Protein AF-A0A368W2M8-F1 (afdb_monomer)

Sequence (165 aa):
MGLTGQAFRLTVDTEQVNRSGPFMYFWEPVFREGLANIGLSCKMSGDGGITPSPFMLRGSIEHIQDIIGEGKPVIAWDLFTSEFGVVYGYDEKEQLLLVEDSRKKQAIPYERLGSGASQGLFVLSLSSAGDQPDYRMAVKKALQMAVRHAFRERTFVGYTCGIAA

Secondary structure (DSSP, 8-state):
--TTSGGG--EEESS---SSGGG-S-HHHHHHHHHHTTTEEEEEE--SSSPPPHHHHHHHHHHHHHHHHTT--EEEE-SSSSSEEEEEEEETTTTEEEEE-SS-EEEEEGGGTT-STT----EEEEEE-SSPPPHHHHHHHHHHHHHHHHHT----TTEEEGGG-

Structure (mmCIF, N/CA/C/O backbone):
data_AF-A0A368W2M8-F1
#
_entry.id   AF-A0A368W2M8-F1
#
loop_
_atom_site.group_PDB
_atom_site.id
_atom_site.type_symbol
_atom_site.label_atom_id
_atom_site.label_alt_id
_atom_site.label_comp_id
_atom_site.label_asym_id
_atom_site.label_entity_id
_atom_site.label_seq_id
_atom_site.pdbx_PDB_ins_code
_atom_site.Cartn_x
_atom_site.Cartn_y
_atom_site.Cartn_z
_atom_site.occupancy
_atom_site.B_iso_or_equiv
_atom_site.auth_seq_id
_atom_site.auth_comp_id
_atom_site.auth_asym_id
_atom_site.auth_atom_id
_atom_site.pdbx_PDB_model_num
ATOM 1 N N . MET A 1 1 ? 6.439 -11.029 -5.392 1.00 71.19 1 MET A N 1
ATOM 2 C CA . MET A 1 1 ? 7.242 -9.864 -5.832 1.00 71.19 1 MET A CA 1
ATOM 3 C C . MET A 1 1 ? 7.596 -9.871 -7.320 1.00 71.19 1 MET A C 1
ATOM 5 O O . MET A 1 1 ? 7.511 -8.815 -7.927 1.00 71.19 1 MET A O 1
ATOM 9 N N . GLY A 1 2 ? 7.986 -11.004 -7.928 1.00 89.88 2 GLY A N 1
ATOM 10 C CA . GLY A 1 2 ? 8.380 -11.029 -9.350 1.00 89.88 2 GLY A CA 1
ATOM 11 C C . GLY A 1 2 ? 7.268 -10.592 -10.315 1.00 89.88 2 GLY A C 1
ATOM 12 O O . GLY A 1 2 ? 7.433 -9.619 -11.041 1.00 89.88 2 GLY A O 1
ATOM 13 N N . LEU A 1 3 ? 6.103 -11.252 -10.270 1.00 94.25 3 LEU A N 1
ATOM 14 C CA . LEU A 1 3 ? 4.975 -10.935 -11.164 1.00 94.25 3 LEU A CA 1
ATOM 15 C C . LEU A 1 3 ? 4.336 -9.566 -10.902 1.00 94.25 3 LEU A C 1
ATOM 17 O O . LEU A 1 3 ? 3.747 -8.981 -11.803 1.00 94.25 3 LEU A O 1
ATOM 21 N N . THR A 1 4 ? 4.482 -9.019 -9.695 1.00 94.25 4 THR A N 1
ATOM 22 C CA . THR A 1 4 ? 3.978 -7.677 -9.384 1.00 94.25 4 THR A CA 1
ATOM 23 C C . THR A 1 4 ? 4.897 -6.567 -9.904 1.00 94.25 4 THR A C 1
ATOM 25 O O . THR A 1 4 ? 4.577 -5.398 -9.732 1.00 94.25 4 THR A O 1
ATOM 28 N N . GLY A 1 5 ? 6.063 -6.897 -10.477 1.00 93.50 5 GLY A N 1
ATOM 29 C CA . GLY A 1 5 ? 7.066 -5.927 -10.940 1.00 93.50 5 GLY A CA 1
ATOM 30 C C . GLY A 1 5 ? 7.824 -5.205 -9.816 1.00 93.50 5 GLY A C 1
ATOM 31 O O . GLY A 1 5 ? 8.860 -4.598 -10.064 1.00 93.50 5 GLY A O 1
ATOM 32 N N . GLN A 1 6 ? 7.355 -5.320 -8.570 1.00 92.12 6 GLN A N 1
ATOM 33 C CA . GLN A 1 6 ? 7.900 -4.637 -7.392 1.00 92.12 6 GLN A CA 1
ATOM 34 C C . GLN A 1 6 ? 9.356 -5.025 -7.085 1.00 92.12 6 GLN A C 1
ATOM 36 O O . GLN A 1 6 ? 10.107 -4.210 -6.566 1.00 92.12 6 GLN A O 1
ATOM 41 N N . ALA A 1 7 ? 9.785 -6.241 -7.446 1.00 92.31 7 ALA A N 1
ATOM 42 C CA . ALA A 1 7 ? 11.166 -6.698 -7.233 1.00 92.31 7 ALA A CA 1
ATOM 43 C C . ALA A 1 7 ? 12.226 -5.887 -8.001 1.00 92.31 7 ALA A C 1
ATOM 45 O O . ALA A 1 7 ? 13.397 -5.937 -7.645 1.00 92.31 7 ALA A O 1
ATOM 46 N N . PHE A 1 8 ? 11.828 -5.182 -9.061 1.00 92.06 8 PHE A N 1
ATOM 47 C CA . PHE A 1 8 ? 12.739 -4.434 -9.930 1.00 92.06 8 PHE A CA 1
ATOM 48 C C . PHE A 1 8 ? 12.757 -2.938 -9.619 1.00 92.06 8 PHE A C 1
ATOM 50 O O . PHE A 1 8 ? 13.329 -2.170 -10.388 1.00 92.06 8 PHE A O 1
ATOM 57 N N . ARG A 1 9 ? 12.087 -2.516 -8.541 1.00 91.62 9 ARG A N 1
ATOM 58 C CA . ARG A 1 9 ? 11.987 -1.106 -8.181 1.00 91.62 9 ARG A CA 1
ATOM 59 C C . ARG A 1 9 ? 13.154 -0.697 -7.296 1.00 91.62 9 ARG A C 1
ATOM 61 O O . ARG A 1 9 ? 13.339 -1.244 -6.213 1.00 91.62 9 ARG A O 1
ATOM 68 N N . LEU A 1 10 ? 13.896 0.292 -7.767 1.00 92.56 10 LEU A N 1
ATOM 69 C CA . LEU A 1 10 ? 14.964 0.974 -7.068 1.00 92.56 10 LEU A CA 1
ATOM 70 C C . LEU A 1 10 ? 14.760 2.478 -7.241 1.00 92.56 10 LEU A C 1
ATOM 72 O O . LEU A 1 10 ? 14.814 3.003 -8.353 1.00 92.56 10 LEU A O 1
ATOM 76 N N . THR A 1 11 ? 14.549 3.156 -6.124 1.00 93.19 11 THR A N 1
ATOM 77 C CA . THR A 1 11 ? 14.553 4.612 -6.053 1.00 93.19 11 THR A CA 1
ATOM 78 C C . THR A 1 11 ? 15.493 5.014 -4.925 1.00 93.19 11 THR A C 1
ATOM 80 O O . THR A 1 11 ? 15.457 4.416 -3.846 1.00 93.19 11 THR A O 1
ATOM 83 N N . VAL A 1 12 ? 16.322 6.024 -5.169 1.00 92.88 12 VAL A N 1
ATOM 84 C CA . VAL A 1 12 ? 17.229 6.598 -4.172 1.00 92.88 12 VAL A CA 1
ATOM 85 C C . VAL A 1 12 ? 17.042 8.109 -4.102 1.00 92.88 12 VAL A C 1
ATOM 87 O O . VAL A 1 12 ? 16.679 8.752 -5.088 1.00 92.88 12 VAL A O 1
ATOM 90 N N . ASP A 1 13 ? 17.258 8.655 -2.913 1.00 93.31 13 ASP A N 1
ATOM 91 C CA . ASP A 1 13 ? 17.403 10.092 -2.690 1.00 93.31 13 ASP A CA 1
ATOM 92 C C . ASP A 1 13 ? 18.785 10.520 -3.220 1.00 93.31 13 ASP A C 1
ATOM 94 O O . ASP A 1 13 ? 19.780 9.817 -3.027 1.00 93.31 13 ASP A O 1
ATOM 98 N N . THR A 1 14 ? 18.835 11.625 -3.968 1.00 92.50 14 THR A N 1
ATOM 99 C CA . THR A 1 14 ? 20.048 12.065 -4.677 1.00 92.50 14 THR A CA 1
ATOM 100 C C . THR A 1 14 ? 21.100 12.690 -3.766 1.00 92.50 14 THR A C 1
ATOM 102 O O . THR A 1 14 ? 22.244 12.848 -4.188 1.00 92.50 14 THR A O 1
ATOM 105 N N . GLU A 1 15 ? 20.731 13.074 -2.545 1.00 93.31 15 GLU A N 1
ATOM 106 C CA . GLU A 1 15 ? 21.616 13.770 -1.607 1.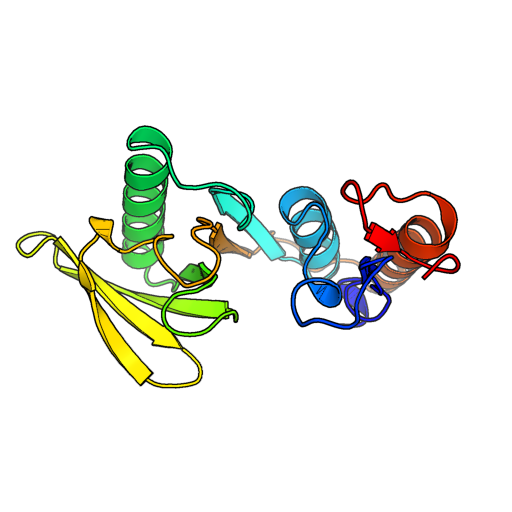00 93.31 15 GLU A CA 1
ATOM 107 C C . GLU A 1 15 ? 22.033 12.886 -0.428 1.00 93.31 15 GLU A C 1
ATOM 109 O O . GLU A 1 15 ? 23.127 13.051 0.115 1.00 93.31 15 GLU A O 1
ATOM 114 N N . GLN A 1 16 ? 21.187 11.936 -0.023 1.00 90.31 16 GLN A N 1
ATOM 115 C CA . GLN A 1 16 ? 21.390 11.166 1.205 1.00 90.31 16 GLN A CA 1
ATOM 116 C C . GLN A 1 16 ? 20.864 9.731 1.105 1.00 90.31 16 GLN A C 1
ATOM 118 O O . GLN A 1 16 ? 19.826 9.452 0.519 1.00 90.31 16 GLN A O 1
ATOM 123 N N . VAL A 1 17 ? 21.541 8.794 1.770 1.00 87.00 17 VAL A N 1
ATOM 124 C CA . VAL A 1 17 ? 21.040 7.420 1.914 1.00 87.00 17 VAL A CA 1
ATOM 125 C C . VAL A 1 17 ? 20.099 7.361 3.115 1.00 87.00 17 VAL A C 1
ATOM 127 O O . VAL A 1 17 ? 20.530 7.469 4.262 1.00 87.00 17 VAL A O 1
ATOM 130 N N . ASN A 1 18 ? 18.804 7.183 2.861 1.00 84.81 18 ASN A N 1
ATOM 131 C CA . ASN A 1 18 ? 17.769 7.148 3.893 1.00 84.81 18 ASN A CA 1
ATOM 132 C C . ASN A 1 18 ? 16.707 6.070 3.601 1.00 84.81 18 ASN A C 1
ATOM 134 O O . ASN A 1 18 ? 16.790 5.319 2.629 1.00 84.81 18 ASN A O 1
ATOM 138 N N . ARG A 1 19 ? 15.699 5.973 4.476 1.00 80.69 19 ARG A N 1
ATOM 139 C CA . ARG A 1 19 ? 14.626 4.976 4.344 1.00 80.69 19 ARG A CA 1
ATOM 140 C C . ARG A 1 19 ? 13.539 5.365 3.344 1.00 80.69 19 ARG A C 1
ATOM 142 O O . ARG A 1 19 ? 12.775 4.485 2.973 1.00 80.69 19 ARG A O 1
ATOM 149 N N . SER A 1 20 ? 13.424 6.633 2.940 1.00 81.62 20 SER A N 1
ATOM 150 C CA . SER A 1 20 ? 12.335 7.068 2.054 1.00 81.62 20 SER A CA 1
ATOM 151 C C . SER A 1 20 ? 12.557 6.616 0.616 1.00 81.62 20 SER A C 1
ATOM 153 O O . SER A 1 20 ? 11.579 6.291 -0.052 1.00 81.62 20 SER A O 1
ATOM 155 N N . GLY A 1 21 ? 13.817 6.520 0.169 1.00 86.69 21 GLY A N 1
ATOM 156 C CA . GLY A 1 21 ? 14.200 6.130 -1.194 1.00 86.69 21 GLY A CA 1
ATOM 157 C C . GLY A 1 21 ? 13.339 5.008 -1.791 1.00 86.69 21 GLY A C 1
ATOM 158 O O . GLY A 1 21 ? 12.572 5.291 -2.711 1.00 86.69 21 GLY A O 1
ATOM 159 N N . PRO A 1 22 ? 13.356 3.777 -1.241 1.00 86.19 22 PRO A N 1
ATOM 160 C CA . PRO A 1 22 ? 12.607 2.636 -1.785 1.00 86.19 22 PRO A CA 1
ATOM 161 C C . PRO A 1 22 ? 11.092 2.846 -1.912 1.00 86.19 22 PRO A C 1
ATOM 163 O O . PRO A 1 22 ? 10.431 2.149 -2.683 1.00 86.19 22 PRO A O 1
ATOM 166 N N . PHE A 1 23 ? 10.537 3.793 -1.159 1.00 85.75 23 PHE A N 1
ATOM 167 C CA . PHE A 1 23 ? 9.113 4.089 -1.129 1.00 85.75 23 PHE A CA 1
ATOM 168 C C . PHE A 1 23 ? 8.744 5.324 -1.956 1.00 85.75 23 PHE A C 1
ATOM 170 O O . PHE A 1 23 ? 7.559 5.562 -2.166 1.00 85.75 23 PHE A O 1
ATOM 177 N N . MET A 1 24 ? 9.701 6.084 -2.498 1.00 88.19 24 MET A N 1
ATOM 178 C CA . MET A 1 24 ? 9.377 7.293 -3.257 1.00 88.19 24 MET A CA 1
ATOM 179 C C . MET A 1 24 ? 9.019 7.019 -4.715 1.00 88.19 24 MET A C 1
ATOM 181 O O . MET A 1 24 ? 9.827 7.132 -5.632 1.00 88.19 24 MET A O 1
ATOM 185 N N . TYR A 1 25 ? 7.758 6.671 -4.947 1.00 89.19 25 TYR A N 1
ATOM 186 C CA . TYR A 1 25 ? 7.167 6.574 -6.279 1.00 89.19 25 TYR A CA 1
ATOM 187 C C . TYR A 1 25 ?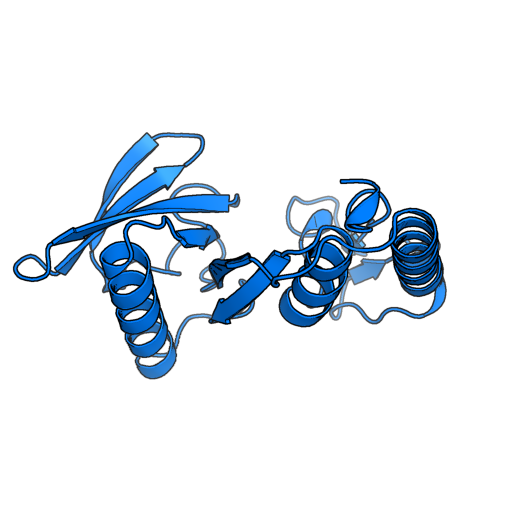 5.644 6.703 -6.207 1.00 89.19 25 TYR A C 1
ATOM 189 O O . TYR A 1 25 ? 5.056 6.628 -5.135 1.00 89.19 25 TYR A O 1
ATOM 197 N N . PHE A 1 26 ? 4.984 6.887 -7.348 1.00 89.19 26 PHE A N 1
ATOM 198 C CA . PHE A 1 26 ? 3.524 6.956 -7.393 1.00 89.19 26 PHE A CA 1
ATOM 199 C C . PHE A 1 26 ? 2.915 5.574 -7.117 1.00 89.19 26 PHE A C 1
ATOM 201 O O . PHE A 1 26 ? 2.850 4.727 -8.010 1.00 89.19 26 PHE A O 1
ATOM 208 N N . TRP A 1 27 ? 2.495 5.335 -5.873 1.00 89.94 27 TRP A N 1
ATOM 209 C CA . TRP A 1 27 ? 2.051 4.020 -5.403 1.00 89.94 27 TRP A CA 1
ATOM 210 C C . TRP A 1 27 ? 0.839 3.490 -6.163 1.00 89.94 27 TRP A C 1
ATOM 212 O O . TRP A 1 27 ? 0.866 2.350 -6.619 1.00 89.94 27 TRP A O 1
ATOM 222 N N . GLU A 1 28 ? -0.203 4.302 -6.344 1.00 90.81 28 GLU A N 1
ATOM 223 C CA . GLU A 1 28 ? -1.469 3.855 -6.935 1.00 90.81 28 GLU A CA 1
ATOM 224 C C . GLU A 1 28 ? -1.345 3.175 -8.306 1.00 90.81 28 GLU A C 1
ATOM 226 O O . GLU A 1 28 ? -1.745 2.011 -8.425 1.00 90.81 28 GLU A O 1
ATOM 231 N N . PRO A 1 29 ? -0.780 3.818 -9.344 1.00 91.75 29 PRO A N 1
ATOM 232 C CA . PRO A 1 29 ? -0.665 3.179 -10.651 1.00 91.75 29 PRO A CA 1
ATOM 233 C C . PRO A 1 29 ? 0.210 1.920 -10.605 1.00 91.75 29 PRO A C 1
ATOM 235 O O . PRO A 1 29 ? -0.095 0.932 -11.273 1.00 91.75 29 PRO A O 1
ATOM 238 N N . VAL A 1 30 ? 1.267 1.926 -9.787 1.00 93.06 30 VAL A N 1
ATOM 239 C CA . VAL A 1 30 ? 2.223 0.816 -9.700 1.00 93.06 30 VAL A CA 1
ATOM 240 C C . VAL A 1 30 ? 1.617 -0.395 -8.991 1.00 93.06 30 VAL A C 1
ATOM 242 O O . VAL A 1 30 ? 1.729 -1.513 -9.498 1.00 93.06 30 VAL A O 1
ATOM 245 N N . PHE A 1 31 ? 0.950 -0.199 -7.850 1.00 94.12 31 PHE A N 1
ATOM 246 C CA . PHE A 1 31 ? 0.252 -1.282 -7.158 1.00 94.12 31 PHE A CA 1
ATOM 247 C C . PHE A 1 31 ? -0.882 -1.832 -8.012 1.00 94.12 31 PHE A C 1
ATOM 249 O O . PHE A 1 31 ? -0.976 -3.048 -8.153 1.00 94.12 31 PHE A O 1
ATOM 256 N N . ARG A 1 32 ? -1.688 -0.969 -8.639 1.00 94.81 32 ARG A N 1
ATOM 257 C CA . ARG A 1 32 ? -2.807 -1.403 -9.483 1.00 94.81 32 ARG A CA 1
ATOM 258 C C . ARG A 1 32 ? -2.346 -2.289 -10.641 1.00 94.81 32 ARG A C 1
ATOM 260 O O . ARG A 1 32 ? -2.914 -3.357 -10.854 1.00 94.81 32 ARG A O 1
ATOM 267 N N . GLU A 1 33 ? -1.305 -1.886 -11.369 1.00 95.00 33 GLU A N 1
ATOM 268 C CA . GLU A 1 33 ? -0.767 -2.677 -12.484 1.00 95.00 33 GLU A CA 1
ATOM 269 C C . GLU A 1 33 ? -0.100 -3.974 -12.001 1.00 95.00 33 GLU A C 1
ATOM 271 O O . GLU A 1 33 ? -0.327 -5.041 -12.573 1.00 95.00 33 GLU A O 1
ATOM 276 N N . GLY A 1 34 ? 0.673 -3.911 -10.913 1.00 95.56 34 GLY A N 1
ATOM 277 C CA . GLY A 1 34 ? 1.358 -5.077 -10.358 1.00 95.56 34 GLY A CA 1
ATOM 278 C C . GLY A 1 34 ? 0.403 -6.126 -9.786 1.00 95.56 34 GLY A C 1
ATOM 279 O O . GLY A 1 34 ? 0.596 -7.321 -10.005 1.00 95.56 34 GLY A O 1
ATOM 280 N N . LEU A 1 35 ? -0.640 -5.698 -9.075 1.00 95.75 35 LEU A N 1
ATOM 281 C CA . LEU A 1 35 ? -1.665 -6.580 -8.512 1.00 95.75 35 LEU A CA 1
ATOM 282 C C . LEU A 1 35 ? -2.514 -7.228 -9.614 1.00 95.75 35 LEU A C 1
ATOM 284 O O . LEU A 1 35 ? -2.815 -8.421 -9.532 1.00 95.75 35 LEU A O 1
ATOM 288 N N . ALA A 1 36 ? -2.793 -6.502 -10.701 1.00 95.38 36 ALA A N 1
ATOM 289 C CA . ALA A 1 36 ? -3.504 -7.056 -11.851 1.00 95.38 36 ALA A CA 1
ATOM 290 C C . ALA A 1 36 ? -2.751 -8.230 -12.506 1.00 95.38 36 ALA A C 1
ATOM 292 O O . ALA A 1 36 ? -3.380 -9.151 -13.027 1.00 95.38 36 ALA A O 1
ATOM 293 N N . ASN A 1 37 ? -1.414 -8.259 -12.440 1.00 95.75 37 ASN A N 1
ATOM 294 C CA . ASN A 1 37 ? -0.618 -9.383 -12.952 1.00 95.75 37 ASN A CA 1
ATOM 295 C C . ASN A 1 37 ? -0.814 -10.682 -12.157 1.00 95.75 37 ASN A C 1
ATOM 297 O O . ASN A 1 37 ? -0.448 -11.748 -12.647 1.00 95.75 37 ASN A O 1
ATOM 301 N N . ILE A 1 38 ? -1.377 -10.611 -10.949 1.00 94.75 38 ILE A N 1
ATOM 302 C CA . ILE A 1 38 ? -1.652 -11.772 -10.091 1.00 94.75 38 ILE A CA 1
ATOM 303 C C . ILE A 1 38 ? -3.149 -11.971 -9.818 1.00 94.75 38 ILE A C 1
ATOM 305 O O . ILE A 1 38 ? -3.509 -12.725 -8.921 1.00 94.75 38 ILE A O 1
ATOM 309 N N . GLY A 1 39 ? -4.020 -11.322 -10.597 1.00 95.38 39 GLY A N 1
ATOM 310 C CA . GLY A 1 39 ? -5.472 -11.509 -10.509 1.00 95.38 39 GLY A CA 1
ATOM 311 C C . GLY A 1 39 ? -6.118 -10.751 -9.354 1.00 95.38 39 GLY A C 1
ATOM 312 O O . GLY A 1 39 ? -7.214 -11.102 -8.925 1.00 95.38 39 GLY A O 1
ATOM 313 N N . LEU A 1 40 ? -5.448 -9.718 -8.840 1.00 95.44 40 LEU A N 1
ATOM 314 C CA . LEU A 1 40 ? -5.965 -8.867 -7.777 1.00 95.44 40 LEU A CA 1
ATOM 315 C C . LEU A 1 40 ? -6.306 -7.479 -8.317 1.00 95.44 40 LEU A C 1
ATOM 317 O O . LEU A 1 40 ? -5.592 -6.912 -9.143 1.00 95.44 40 LEU A O 1
ATOM 321 N N . SER A 1 41 ? -7.398 -6.921 -7.815 1.00 94.56 41 SER A N 1
ATOM 322 C CA . SER A 1 41 ? -7.755 -5.514 -7.943 1.00 94.56 41 SER A CA 1
ATOM 323 C C . SER A 1 41 ? -7.555 -4.816 -6.600 1.00 94.56 41 SER A C 1
ATOM 325 O O . SER A 1 41 ? -7.472 -5.458 -5.547 1.00 94.56 41 SER A O 1
ATOM 327 N N . CYS A 1 42 ? -7.444 -3.492 -6.629 1.00 94.69 42 CYS A N 1
ATOM 328 C CA . CYS A 1 42 ? -7.286 -2.711 -5.416 1.00 94.69 42 CYS A CA 1
ATOM 329 C C . CYS A 1 42 ? -8.026 -1.380 -5.470 1.00 94.69 42 CYS A C 1
ATOM 331 O O . CYS A 1 42 ? -8.186 -0.783 -6.536 1.00 94.69 42 CYS A O 1
ATOM 333 N N . LYS A 1 43 ? -8.415 -0.901 -4.289 1.00 94.62 43 LYS A N 1
ATOM 334 C CA . LYS A 1 43 ? -8.872 0.471 -4.056 1.00 94.62 43 LYS A CA 1
ATOM 335 C C . LYS A 1 43 ? -7.915 1.116 -3.065 1.00 94.62 43 LYS A C 1
ATOM 337 O O . LYS A 1 43 ? -7.487 0.462 -2.114 1.00 94.62 43 LYS A O 1
ATOM 342 N N . MET A 1 44 ? -7.547 2.361 -3.335 1.00 92.00 44 MET A N 1
ATOM 343 C CA . MET A 1 44 ? -6.489 3.067 -2.624 1.00 92.00 44 MET A CA 1
ATOM 344 C C . MET A 1 44 ? -6.965 4.463 -2.246 1.00 92.00 44 MET A C 1
ATOM 346 O O . MET A 1 44 ? -7.680 5.088 -3.029 1.00 92.00 44 MET A O 1
ATOM 350 N N . SER A 1 45 ? -6.554 4.932 -1.073 1.00 88.62 45 SER A N 1
ATOM 351 C CA . SER A 1 45 ? -6.837 6.282 -0.587 1.00 88.62 45 SER A CA 1
ATOM 352 C C . SER A 1 45 ? -5.562 6.897 -0.025 1.00 88.62 45 SER A C 1
ATOM 354 O O . SER A 1 45 ? -4.937 6.315 0.861 1.00 88.62 45 SER A O 1
ATOM 356 N N . GLY A 1 46 ? -5.200 8.077 -0.534 1.00 83.62 46 GLY A N 1
ATOM 357 C CA . GLY A 1 46 ? -3.942 8.756 -0.219 1.00 83.62 46 GLY A CA 1
ATOM 358 C C . GLY A 1 46 ? -2.726 8.167 -0.948 1.00 83.62 46 GLY A C 1
ATOM 359 O O . GLY A 1 46 ? -2.810 7.127 -1.601 1.00 83.62 46 GLY A O 1
ATOM 360 N N . ASP A 1 47 ? -1.597 8.865 -0.867 1.00 75.19 47 ASP A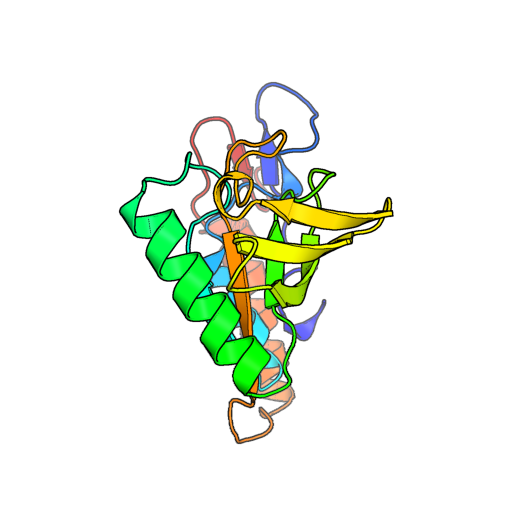 N 1
ATOM 361 C CA . ASP A 1 47 ? -0.338 8.520 -1.543 1.00 75.19 47 ASP A CA 1
ATOM 362 C C . ASP A 1 47 ? 0.818 8.230 -0.571 1.00 75.19 47 ASP A C 1
ATOM 364 O O . ASP A 1 47 ? 1.930 7.950 -1.012 1.00 75.19 47 ASP A O 1
ATOM 368 N N . GLY A 1 48 ? 0.559 8.288 0.741 1.00 75.69 48 GLY A N 1
ATOM 369 C CA . GLY A 1 48 ? 1.554 8.074 1.792 1.00 75.69 48 GLY A CA 1
ATOM 370 C C . GLY A 1 48 ? 2.549 9.223 1.984 1.00 75.69 48 GLY A C 1
ATOM 371 O O . GLY A 1 48 ? 3.426 9.100 2.835 1.00 75.69 48 GLY A O 1
ATOM 372 N N . GLY A 1 49 ? 2.424 10.326 1.236 1.00 74.00 49 GLY A N 1
ATOM 373 C CA . GLY A 1 49 ? 3.358 11.458 1.278 1.00 74.00 49 GLY A CA 1
ATOM 374 C C . GLY A 1 49 ? 2.742 12.790 1.710 1.00 74.00 49 GLY A C 1
ATOM 375 O O . GLY A 1 49 ? 3.479 13.739 1.969 1.00 74.00 49 GLY A O 1
ATOM 376 N N . ILE A 1 50 ? 1.410 12.881 1.783 1.00 76.00 50 ILE A N 1
ATOM 377 C CA . ILE A 1 50 ? 0.697 14.119 2.121 1.00 76.00 50 ILE A CA 1
ATOM 378 C C . ILE A 1 50 ? -0.124 13.947 3.401 1.00 76.00 50 ILE A C 1
ATOM 380 O O . ILE A 1 50 ? -0.845 12.958 3.574 1.00 76.00 50 ILE A O 1
ATOM 384 N N . THR A 1 51 ? -0.077 14.971 4.259 1.00 82.00 51 THR A N 1
ATOM 385 C CA . THR A 1 51 ? -0.932 15.071 5.445 1.00 82.00 51 THR A CA 1
ATOM 386 C C . THR A 1 51 ? -2.405 15.003 5.060 1.00 82.00 51 THR A C 1
ATOM 388 O O . THR A 1 51 ? -2.863 15.800 4.233 1.00 82.00 51 THR A O 1
ATOM 391 N N . PRO A 1 52 ? -3.179 14.069 5.644 1.00 85.94 52 PRO A N 1
ATOM 392 C CA . PRO A 1 52 ? -4.561 13.892 5.254 1.00 85.94 52 PRO A CA 1
ATOM 393 C C . PRO A 1 52 ? -5.396 15.135 5.555 1.00 85.94 52 PRO A C 1
ATOM 395 O O . PRO A 1 52 ? -5.424 15.634 6.678 1.00 85.94 52 PRO A O 1
ATOM 398 N N . SER A 1 53 ? -6.145 15.607 4.559 1.00 89.25 53 SER A N 1
ATOM 399 C CA . SER A 1 53 ? -7.235 16.544 4.805 1.00 89.25 53 SER A CA 1
ATOM 400 C C . SER A 1 53 ? -8.370 15.825 5.547 1.00 89.25 53 SER A C 1
ATOM 402 O O . SER A 1 53 ? -8.517 14.605 5.406 1.00 89.25 53 SER A O 1
ATOM 404 N N . PRO A 1 54 ? -9.244 16.548 6.270 1.00 89.81 54 PRO A N 1
ATOM 405 C CA . PRO A 1 54 ? -10.404 15.938 6.924 1.00 89.81 54 PRO A CA 1
ATOM 406 C C . PRO A 1 54 ? -11.306 15.145 5.965 1.00 89.81 54 PRO A C 1
ATOM 408 O O . PRO A 1 54 ? -11.910 14.151 6.361 1.00 89.81 54 PRO A O 1
ATOM 411 N N . PHE A 1 55 ? -11.380 15.560 4.695 1.00 90.12 55 PHE A N 1
ATOM 412 C CA . PHE A 1 55 ? -12.125 14.849 3.656 1.00 90.12 55 PHE A CA 1
ATOM 413 C C . PHE A 1 55 ? -11.465 13.512 3.290 1.00 90.12 55 PHE A C 1
ATOM 415 O O . PHE A 1 55 ? -12.149 12.494 3.230 1.00 90.12 55 PHE A O 1
ATOM 422 N N . MET A 1 56 ? -10.139 13.498 3.101 1.00 90.38 56 MET A N 1
ATOM 423 C CA . MET A 1 56 ? -9.398 12.262 2.821 1.00 90.38 56 MET A CA 1
ATOM 424 C C . MET A 1 56 ? -9.457 11.294 4.000 1.00 90.38 56 MET A C 1
ATOM 426 O O . MET A 1 56 ? -9.671 10.103 3.802 1.00 90.38 56 MET A O 1
ATOM 430 N N . LEU A 1 57 ? -9.322 11.811 5.223 1.0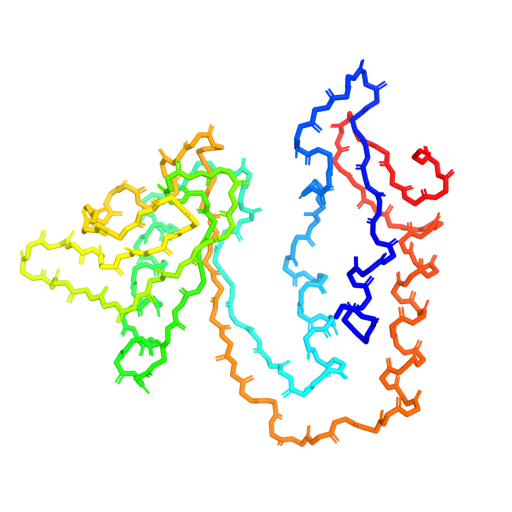0 92.12 57 LEU A N 1
ATOM 431 C CA . LEU A 1 57 ? -9.432 11.006 6.431 1.00 92.12 57 LEU A CA 1
ATOM 432 C C . LEU A 1 57 ? -10.809 10.342 6.527 1.00 92.12 57 LEU A C 1
ATOM 434 O O . LEU A 1 57 ? -10.890 9.128 6.681 1.00 92.12 57 LEU A O 1
ATOM 438 N N . ARG A 1 58 ? -11.886 11.123 6.375 1.00 93.00 58 ARG A N 1
ATOM 439 C CA . ARG A 1 58 ? -13.258 10.605 6.397 1.00 93.00 58 ARG A CA 1
ATOM 440 C C . ARG A 1 58 ? -13.472 9.527 5.335 1.00 93.00 58 ARG A C 1
ATOM 442 O O . ARG A 1 58 ? -13.902 8.434 5.682 1.00 93.00 58 ARG A O 1
ATOM 449 N N . GLY A 1 59 ? -13.117 9.807 4.080 1.00 94.00 59 GLY A N 1
ATOM 450 C CA . GLY A 1 59 ? -13.284 8.843 2.990 1.00 94.00 59 GLY A CA 1
ATOM 451 C C . GLY A 1 59 ? -12.472 7.558 3.194 1.00 94.00 59 GLY A C 1
ATOM 452 O O . GLY A 1 59 ? -12.929 6.475 2.835 1.00 94.00 59 GLY A O 1
ATOM 453 N N . SER A 1 60 ? -11.293 7.651 3.816 1.00 94.56 60 SER A N 1
ATOM 454 C CA . SER A 1 60 ? -10.495 6.478 4.189 1.00 94.56 60 SER A CA 1
ATOM 455 C C . SER A 1 60 ? -11.119 5.662 5.314 1.00 94.56 60 SER A C 1
ATOM 457 O O . SER A 1 60 ? -11.078 4.438 5.248 1.00 94.56 60 SER A O 1
ATOM 459 N N . ILE A 1 61 ? -11.701 6.305 6.329 1.00 95.94 61 ILE A N 1
ATOM 460 C CA . ILE A 1 61 ? -12.409 5.602 7.406 1.00 95.94 61 ILE A CA 1
ATOM 461 C C . ILE A 1 61 ? -13.647 4.887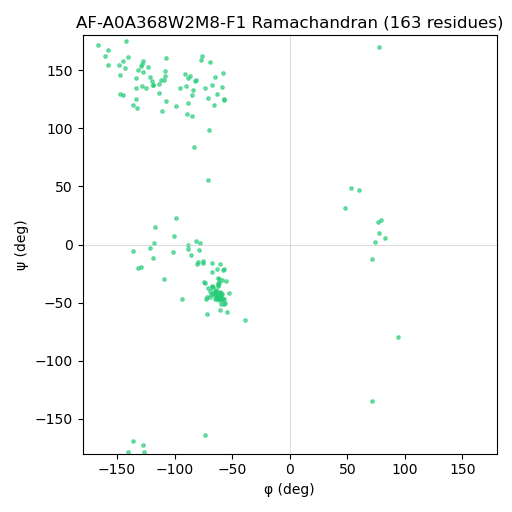 6.861 1.00 95.94 61 ILE A C 1
ATOM 463 O O . ILE A 1 61 ? -13.808 3.703 7.133 1.00 95.94 61 ILE A O 1
ATOM 467 N N . GLU A 1 62 ? -14.462 5.564 6.048 1.00 96.00 62 GLU A N 1
ATOM 468 C CA . GLU A 1 62 ? -15.635 4.962 5.394 1.00 96.00 62 GLU A CA 1
ATOM 469 C C . GLU A 1 62 ? -15.222 3.741 4.557 1.00 96.00 62 GLU A C 1
ATOM 471 O O . GLU A 1 62 ? -15.767 2.652 4.710 1.00 96.00 62 GLU A O 1
ATOM 476 N N . HIS A 1 63 ? -14.162 3.876 3.753 1.00 96.19 63 HIS A N 1
ATOM 477 C CA . HIS A 1 63 ? -13.609 2.761 2.982 1.00 96.19 63 HIS A CA 1
ATOM 478 C C . HIS A 1 63 ? -13.124 1.613 3.885 1.00 96.19 63 HIS A C 1
ATOM 480 O O . HIS A 1 63 ? -13.388 0.447 3.590 1.00 96.19 63 HIS A O 1
ATOM 486 N N . ILE A 1 64 ? -12.438 1.905 4.990 1.00 96.94 64 ILE A N 1
ATOM 487 C CA . ILE A 1 64 ? -12.001 0.874 5.940 1.00 96.94 64 ILE A CA 1
ATOM 488 C C . ILE A 1 64 ? -13.198 0.117 6.520 1.00 96.94 64 ILE A C 1
ATOM 490 O O . ILE A 1 64 ? -13.177 -1.114 6.562 1.00 96.94 64 ILE A O 1
ATOM 494 N N . GLN A 1 65 ? -14.232 0.841 6.943 1.00 97.19 65 GLN A N 1
ATOM 495 C CA . GLN A 1 65 ? -15.438 0.265 7.528 1.00 97.19 65 GLN A CA 1
ATOM 496 C C . GLN A 1 65 ? -16.171 -0.636 6.530 1.00 97.19 65 GLN A C 1
ATOM 498 O O . GLN A 1 65 ? -16.496 -1.768 6.885 1.00 97.19 65 GLN A O 1
ATOM 503 N N . ASP A 1 66 ? -16.339 -0.192 5.280 1.00 96.75 66 ASP A N 1
ATOM 504 C CA . ASP A 1 66 ? -16.970 -0.983 4.215 1.00 96.75 66 ASP A CA 1
ATOM 505 C C . ASP A 1 66 ? -16.262 -2.335 4.023 1.00 96.75 66 ASP A C 1
ATOM 507 O O . ASP A 1 66 ? -16.884 -3.397 4.042 1.00 96.75 66 ASP A O 1
ATOM 511 N N . ILE A 1 67 ? -14.932 -2.311 3.888 1.00 97.56 67 ILE A N 1
ATOM 512 C CA . ILE A 1 67 ? -14.138 -3.512 3.587 1.00 97.56 67 ILE A CA 1
ATOM 513 C C . ILE A 1 67 ? -14.077 -4.464 4.786 1.00 97.56 67 ILE A C 1
ATOM 515 O O . ILE A 1 67 ? -14.159 -5.683 4.610 1.00 97.56 67 ILE A O 1
ATOM 519 N N . ILE A 1 68 ? -13.986 -3.928 6.004 1.00 97.50 68 ILE A N 1
ATOM 520 C CA . ILE A 1 68 ? -14.063 -4.736 7.226 1.00 97.50 68 ILE A CA 1
ATOM 521 C C . ILE A 1 68 ? -15.461 -5.337 7.389 1.00 97.50 68 ILE A C 1
ATOM 523 O O . ILE A 1 68 ? -15.572 -6.493 7.799 1.00 97.50 68 ILE A O 1
ATOM 527 N N . GLY A 1 69 ? -16.516 -4.608 7.014 1.00 96.69 69 GLY A N 1
ATOM 528 C CA . GLY A 1 69 ? -17.889 -5.114 6.966 1.00 96.69 69 GLY A CA 1
ATOM 529 C C . GLY A 1 69 ? -18.055 -6.316 6.029 1.00 96.69 69 GLY A C 1
ATOM 530 O O . GLY A 1 69 ? -18.836 -7.220 6.316 1.00 96.69 69 GLY A O 1
ATOM 531 N N . GLU A 1 70 ? -17.255 -6.394 4.962 1.00 96.25 70 GLU A N 1
ATOM 532 C CA . GLU A 1 70 ? -17.160 -7.568 4.079 1.00 96.25 70 GLU A CA 1
ATOM 533 C C . GLU A 1 70 ? -16.306 -8.720 4.654 1.00 96.25 70 GLU A C 1
ATOM 535 O O . GLU A 1 70 ? -16.101 -9.738 3.987 1.00 96.25 70 GLU A O 1
ATOM 540 N N . GLY A 1 71 ? -15.771 -8.578 5.870 1.00 96.06 71 GLY A N 1
ATOM 541 C CA . GLY A 1 71 ? -14.902 -9.565 6.513 1.00 96.06 71 GLY A CA 1
ATOM 542 C C . GLY A 1 71 ? -13.467 -9.575 5.981 1.00 96.06 71 GLY A C 1
ATOM 543 O O . GLY A 1 71 ? -12.763 -10.575 6.144 1.00 96.06 71 GLY A O 1
ATOM 544 N N . LYS A 1 72 ? -13.019 -8.496 5.326 1.00 96.69 72 LYS A N 1
ATOM 545 C CA . LYS A 1 72 ? -11.669 -8.382 4.759 1.00 96.69 72 LYS A CA 1
ATOM 546 C C . LYS A 1 72 ? -10.842 -7.342 5.522 1.00 96.69 72 LYS A C 1
ATOM 548 O O . LYS A 1 72 ? -11.357 -6.286 5.880 1.00 96.69 72 LYS A O 1
ATOM 553 N N . PRO A 1 73 ? -9.544 -7.590 5.742 1.00 96.88 73 PRO A N 1
ATOM 554 C CA . PRO A 1 73 ? -8.664 -6.585 6.315 1.00 96.88 73 PRO A CA 1
ATOM 555 C C . PRO A 1 73 ? -8.284 -5.513 5.286 1.00 96.88 73 PRO A C 1
ATOM 557 O O . PRO A 1 73 ? -8.350 -5.726 4.071 1.00 96.88 73 PRO A O 1
ATOM 560 N N . VAL A 1 74 ? -7.799 -4.381 5.788 1.00 97.56 74 VAL A N 1
ATOM 561 C CA . VAL A 1 74 ? -7.280 -3.271 4.984 1.00 97.56 74 VAL A CA 1
ATOM 562 C C . VAL A 1 74 ? -5.818 -3.022 5.331 1.00 97.56 74 VAL A C 1
ATOM 564 O O . VAL A 1 74 ? -5.427 -3.106 6.489 1.00 97.56 74 VAL A O 1
ATOM 567 N N . ILE A 1 75 ? -4.989 -2.728 4.335 1.00 96.25 75 ILE A N 1
ATOM 568 C CA . ILE A 1 75 ? -3.574 -2.397 4.520 1.00 96.25 75 ILE A CA 1
ATOM 569 C C . ILE A 1 75 ? -3.457 -0.884 4.707 1.00 96.25 75 ILE A C 1
ATOM 571 O O . ILE A 1 75 ? -4.075 -0.125 3.963 1.00 96.25 75 ILE A O 1
ATOM 575 N N . ALA A 1 76 ? -2.641 -0.441 5.658 1.00 94.12 76 ALA A N 1
ATOM 576 C CA . ALA A 1 76 ? -2.343 0.971 5.871 1.00 94.12 76 ALA A CA 1
ATOM 577 C C . ALA A 1 76 ? -0.835 1.201 6.008 1.00 94.12 76 ALA A C 1
ATOM 579 O O . ALA A 1 76 ? -0.104 0.321 6.463 1.00 94.12 76 ALA A O 1
ATOM 580 N N . TRP A 1 77 ? -0.371 2.378 5.597 1.00 90.56 77 TRP A N 1
ATOM 581 C CA . TRP A 1 77 ? 1.011 2.814 5.801 1.00 90.56 77 TRP A CA 1
ATOM 582 C C . TRP A 1 77 ? 1.149 3.569 7.118 1.00 90.56 77 TRP A C 1
ATOM 584 O O . TRP A 1 77 ? 0.248 4.313 7.505 1.00 90.56 77 TRP A O 1
ATOM 594 N N . ASP A 1 78 ? 2.307 3.419 7.757 1.00 86.25 78 ASP A N 1
ATOM 595 C CA . ASP A 1 78 ? 2.764 4.303 8.827 1.00 86.25 78 ASP A CA 1
ATOM 596 C C . ASP A 1 78 ? 1.842 4.364 10.052 1.00 86.25 78 ASP A C 1
ATOM 598 O O . ASP A 1 78 ? 1.510 5.428 10.573 1.00 86.25 78 ASP A O 1
ATOM 602 N N . LEU A 1 79 ? 1.433 3.177 10.515 1.00 88.38 79 LEU A N 1
ATOM 603 C CA . LEU A 1 79 ? 0.614 3.005 11.717 1.00 88.38 79 LEU A CA 1
ATOM 604 C C . LEU A 1 79 ? 1.424 3.286 12.993 1.00 88.38 79 LEU A C 1
ATOM 606 O O . LEU A 1 79 ? 1.084 4.189 13.759 1.00 88.38 79 LEU A O 1
ATOM 610 N N . PHE A 1 80 ? 2.511 2.538 13.224 1.00 86.94 80 PHE A N 1
ATOM 611 C CA . PHE A 1 80 ? 3.466 2.801 14.312 1.00 86.94 80 PHE A CA 1
ATOM 612 C C . PHE A 1 80 ? 4.926 2.840 13.841 1.00 86.94 80 PHE A C 1
ATOM 614 O O . PHE A 1 80 ? 5.797 3.363 14.551 1.00 86.94 80 PHE A O 1
ATOM 621 N N . THR A 1 81 ? 5.211 2.270 12.672 1.00 82.81 81 THR A N 1
ATOM 622 C CA . THR A 1 81 ? 6.508 2.287 11.984 1.00 82.81 81 THR A CA 1
ATOM 623 C C . THR A 1 81 ? 6.330 2.778 10.563 1.00 82.81 81 THR A C 1
ATOM 625 O O . THR A 1 81 ? 5.250 2.626 10.017 1.00 82.81 81 THR A O 1
ATOM 628 N N . SER A 1 82 ? 7.395 3.280 9.933 1.00 81.44 82 SER A N 1
ATOM 629 C CA . SER A 1 82 ? 7.409 3.617 8.501 1.00 81.44 82 SER A CA 1
ATOM 630 C C . SER A 1 82 ? 7.394 2.361 7.608 1.00 81.44 82 SER A C 1
ATOM 632 O O . SER A 1 82 ? 8.309 2.144 6.816 1.00 81.44 82 SER A O 1
ATOM 634 N N . GLU A 1 83 ? 6.393 1.504 7.801 1.00 85.75 83 GLU A N 1
ATOM 635 C CA . GLU A 1 83 ? 6.122 0.259 7.088 1.00 85.75 83 GLU A CA 1
ATOM 636 C C . GLU A 1 83 ? 4.602 0.089 6.898 1.00 85.75 83 GLU A C 1
ATOM 638 O O . GLU A 1 83 ? 3.789 0.878 7.390 1.00 85.75 83 GLU A O 1
ATOM 643 N N . PHE A 1 84 ? 4.209 -0.962 6.176 1.00 90.44 84 PHE A N 1
ATOM 644 C CA . PHE A 1 84 ? 2.809 -1.357 6.059 1.00 90.44 84 PHE A CA 1
ATOM 645 C C . PHE A 1 84 ? 2.367 -2.173 7.274 1.00 90.44 84 PHE A C 1
ATOM 647 O O . PHE A 1 84 ? 3.084 -3.063 7.734 1.00 90.44 84 PHE A O 1
ATOM 654 N N . GLY A 1 85 ? 1.141 -1.934 7.721 1.00 93.88 85 GLY A N 1
ATOM 655 C CA . GLY A 1 85 ? 0.427 -2.815 8.634 1.00 93.88 85 GLY A CA 1
ATOM 656 C C . GLY A 1 85 ? -1.021 -3.000 8.206 1.00 93.88 85 GLY A C 1
ATOM 657 O O . GLY A 1 85 ? -1.416 -2.658 7.088 1.00 93.88 85 GLY A O 1
ATOM 658 N N . VAL A 1 86 ? -1.808 -3.591 9.094 1.00 97.06 86 VAL A N 1
ATOM 659 C CA . VAL A 1 86 ? -3.154 -4.069 8.805 1.00 97.06 86 VAL A CA 1
ATOM 660 C C . VAL A 1 86 ? -4.151 -3.463 9.781 1.00 97.06 86 VAL A C 1
ATOM 662 O O . VAL A 1 86 ? -3.944 -3.472 10.991 1.00 97.06 86 VAL A O 1
ATOM 665 N N . VAL A 1 87 ? -5.268 -2.990 9.242 1.00 97.81 87 VAL A N 1
ATOM 666 C CA . VAL A 1 87 ? -6.489 -2.653 9.967 1.00 97.81 87 VAL A CA 1
ATOM 667 C C . VAL A 1 87 ? -7.453 -3.825 9.811 1.00 97.81 87 VAL A C 1
ATOM 669 O O . VAL A 1 87 ? -7.808 -4.197 8.692 1.00 97.81 87 VAL A O 1
ATOM 672 N N . TYR A 1 88 ? -7.844 -4.443 10.924 1.00 97.50 88 TYR A N 1
ATOM 673 C CA . TYR A 1 88 ? -8.653 -5.672 10.923 1.00 97.50 88 TYR A CA 1
ATOM 674 C C . TYR A 1 88 ? -9.985 -5.528 11.669 1.00 97.50 88 TYR A C 1
ATOM 676 O O . TYR A 1 88 ? -10.771 -6.470 11.711 1.00 97.50 88 TYR A O 1
ATOM 684 N N . GLY A 1 89 ? -10.242 -4.371 12.274 1.00 97.75 89 GLY A N 1
ATOM 685 C CA . GLY A 1 89 ? -11.498 -4.083 12.956 1.00 97.75 89 GLY A CA 1
ATOM 686 C C . GLY A 1 89 ? -11.646 -2.600 13.263 1.00 97.75 89 GLY A C 1
ATOM 687 O O . GLY A 1 89 ? -10.702 -1.823 13.101 1.00 97.75 89 GLY A O 1
ATOM 688 N N . TYR A 1 90 ? -12.824 -2.215 13.735 1.00 97.94 90 TYR A N 1
ATOM 689 C CA . TYR A 1 90 ? -13.089 -0.875 14.238 1.00 97.94 90 TYR A CA 1
ATOM 690 C C . TYR A 1 90 ? -14.140 -0.910 15.353 1.00 97.94 90 TYR A C 1
ATOM 692 O O . TYR A 1 90 ? -14.966 -1.820 15.408 1.00 97.94 90 TYR A O 1
ATOM 700 N N . ASP A 1 91 ? -14.097 0.091 16.226 1.00 97.38 91 ASP A N 1
ATOM 701 C CA . ASP A 1 91 ? -15.167 0.443 17.154 1.00 97.38 91 ASP A CA 1
ATOM 702 C C . ASP A 1 91 ? -15.753 1.783 16.705 1.00 97.38 91 ASP A C 1
ATOM 704 O O . ASP A 1 91 ? -15.059 2.800 16.674 1.00 97.38 91 ASP A O 1
ATOM 708 N N . GLU A 1 92 ? -17.018 1.770 16.294 1.00 94.38 92 GLU A N 1
ATOM 709 C CA . GLU A 1 92 ? -17.712 2.962 15.806 1.00 94.38 92 GLU A CA 1
ATOM 710 C C . GLU A 1 92 ? -18.077 3.927 16.938 1.00 94.38 92 GLU A C 1
ATOM 712 O O . GLU A 1 92 ? -18.047 5.142 16.743 1.00 94.38 92 GLU A O 1
ATOM 717 N N . LYS A 1 93 ? -18.391 3.404 18.131 1.00 95.81 93 LYS A N 1
ATOM 718 C CA . LYS A 1 93 ? -18.808 4.224 19.275 1.00 95.81 93 LYS A CA 1
ATOM 719 C C . LYS A 1 93 ? -17.629 5.003 19.832 1.00 95.81 93 LYS A C 1
ATOM 721 O O . LYS A 1 93 ? -17.746 6.200 20.070 1.00 95.81 93 LYS A O 1
ATOM 726 N N . GLU A 1 94 ? -16.501 4.321 19.993 1.00 96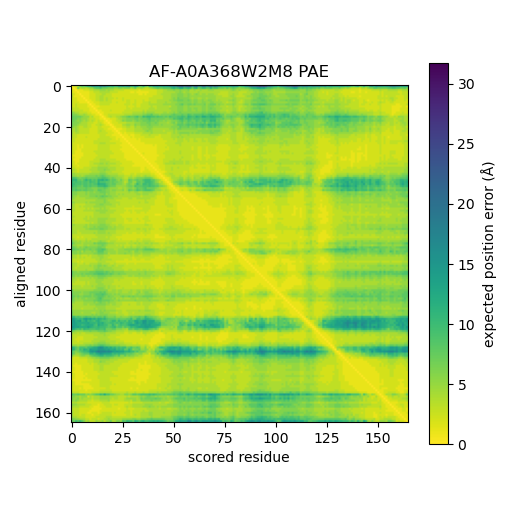.75 94 GLU A N 1
ATOM 727 C CA . GLU A 1 94 ? -15.271 4.905 20.533 1.00 96.75 94 GLU A CA 1
ATOM 728 C C . GLU A 1 94 ? -14.384 5.534 19.442 1.00 96.75 94 GLU A C 1
ATOM 730 O O . GLU A 1 94 ? -13.351 6.127 19.747 1.00 96.75 94 GLU A O 1
ATOM 735 N N . GLN A 1 95 ? -14.770 5.416 18.164 1.00 97.00 95 GLN A N 1
ATOM 736 C CA . GLN A 1 95 ? -14.012 5.895 17.000 1.00 97.00 95 GLN A CA 1
ATOM 737 C C . GLN A 1 95 ? -12.566 5.377 16.972 1.00 97.00 95 GLN A C 1
ATOM 739 O O . GLN A 1 95 ? -11.604 6.130 16.776 1.00 97.00 95 GLN A O 1
ATOM 744 N N . LEU A 1 96 ? -12.415 4.064 17.164 1.00 97.81 96 LEU A N 1
ATOM 745 C CA . LEU A 1 96 ? -11.123 3.380 17.201 1.00 97.81 96 LEU A CA 1
ATOM 746 C C . LEU A 1 96 ? -10.960 2.424 16.019 1.00 97.81 96 LEU A C 1
ATOM 748 O O . LEU A 1 96 ? -11.870 1.673 15.684 1.00 97.81 96 LEU A O 1
ATOM 752 N N . LEU A 1 97 ? -9.779 2.400 15.408 1.00 97.69 97 LEU A N 1
ATOM 753 C CA . LEU A 1 97 ? -9.345 1.350 14.490 1.00 97.69 97 LEU A CA 1
ATOM 754 C C . LEU A 1 97 ? -8.523 0.316 15.254 1.00 97.69 97 LEU A C 1
ATOM 756 O O . LEU A 1 97 ? -7.613 0.671 16.004 1.00 97.69 97 LEU A O 1
ATOM 760 N N . LEU A 1 98 ? -8.803 -0.963 15.025 1.00 97.94 98 LEU A N 1
ATOM 761 C CA . LEU A 1 98 ? -7.994 -2.067 15.525 1.00 97.94 98 LEU A CA 1
ATOM 762 C C . LEU A 1 98 ? -6.910 -2.378 14.497 1.00 97.94 98 LEU A C 1
ATOM 764 O O . LEU A 1 98 ? -7.210 -2.832 13.388 1.00 97.94 98 LEU A O 1
ATOM 768 N N . VAL A 1 99 ? -5.655 -2.113 14.864 1.00 96.94 99 VAL A N 1
ATOM 769 C CA . VAL A 1 99 ? -4.529 -2.173 13.931 1.00 96.94 99 VAL A CA 1
ATOM 770 C C . VAL A 1 99 ? -3.382 -3.035 14.451 1.00 96.94 99 VAL A C 1
ATOM 772 O O . VAL A 1 99 ? -3.223 -3.245 15.658 1.00 96.94 99 VAL A O 1
ATOM 775 N N . GLU A 1 100 ? -2.590 -3.559 13.525 1.00 95.44 100 GLU A N 1
ATOM 776 C CA . GLU A 1 100 ? -1.421 -4.392 13.794 1.00 95.44 100 GLU A CA 1
ATOM 777 C C . GLU A 1 100 ? -0.334 -4.111 12.751 1.00 95.44 100 GLU A C 1
ATOM 779 O O . GLU A 1 100 ? -0.600 -4.137 11.550 1.00 95.44 100 GLU A O 1
ATOM 784 N N . ASP A 1 101 ? 0.888 -3.832 13.199 1.00 92.56 101 ASP A N 1
ATOM 785 C CA . ASP A 1 101 ? 2.078 -3.782 12.344 1.00 92.56 101 ASP A CA 1
ATOM 786 C C . ASP A 1 101 ? 3.198 -4.667 12.912 1.00 92.56 101 ASP A C 1
ATOM 788 O O . ASP A 1 101 ? 3.000 -5.407 13.878 1.00 92.56 101 ASP A O 1
ATOM 792 N N . SER A 1 102 ? 4.388 -4.596 12.313 1.00 90.06 102 SER A N 1
ATOM 793 C CA . SER A 1 102 ? 5.556 -5.386 12.716 1.00 90.06 102 SER A CA 1
ATOM 794 C C . SER A 1 102 ? 5.991 -5.180 14.175 1.00 90.06 102 SER A C 1
ATOM 796 O O . SER A 1 102 ? 6.672 -6.044 14.730 1.00 90.06 102 SER A O 1
ATOM 798 N N . ARG A 1 103 ? 5.623 -4.060 14.816 1.00 90.50 103 ARG A N 1
ATOM 799 C CA . ARG A 1 103 ? 5.979 -3.764 16.211 1.00 90.50 103 ARG A CA 1
ATOM 800 C C . ARG A 1 103 ? 4.919 -4.205 17.196 1.00 90.50 103 ARG A C 1
ATOM 802 O O . ARG A 1 103 ? 5.272 -4.714 18.260 1.00 90.50 103 ARG A O 1
ATOM 809 N N . LYS A 1 104 ? 3.650 -3.892 16.933 1.00 92.81 104 LYS A N 1
ATOM 810 C CA . LYS A 1 104 ? 2.592 -4.093 17.928 1.00 92.81 104 LYS A CA 1
ATOM 811 C C . LYS A 1 104 ? 1.195 -4.137 17.332 1.00 92.81 104 LYS A C 1
ATOM 813 O O . LYS A 1 104 ? 0.914 -3.622 16.254 1.00 92.81 104 LYS A O 1
ATOM 818 N N . LYS A 1 105 ? 0.302 -4.676 18.156 1.00 96.75 105 LYS A N 1
ATOM 819 C CA . LYS A 1 105 ? -1.144 -4.681 17.982 1.00 96.75 105 LYS A CA 1
ATOM 820 C C . LYS A 1 105 ? -1.775 -3.717 18.976 1.00 96.75 105 LYS A C 1
ATOM 822 O O . LYS A 1 105 ? -1.543 -3.845 20.178 1.00 96.75 105 LYS A O 1
ATOM 827 N N . GLN A 1 106 ? -2.541 -2.745 18.494 1.00 95.50 106 GLN A N 1
ATOM 828 C CA . GLN A 1 106 ? -3.135 -1.713 19.344 1.00 95.50 106 GLN A CA 1
ATOM 829 C C . GLN A 1 106 ? -4.360 -1.075 18.667 1.00 95.50 106 GLN A C 1
ATOM 831 O O . GLN A 1 106 ? -4.466 -1.057 17.445 1.00 95.50 106 GLN A O 1
ATOM 836 N N . ALA A 1 107 ? -5.285 -0.541 19.469 1.00 97.00 107 ALA A N 1
ATOM 837 C CA . ALA A 1 107 ? -6.356 0.324 18.985 1.00 97.00 107 ALA A CA 1
ATOM 838 C C . ALA A 1 107 ? -5.870 1.781 18.860 1.00 97.00 107 ALA A C 1
ATOM 840 O O . ALA A 1 107 ? -5.239 2.299 19.788 1.00 97.00 107 ALA A O 1
ATOM 841 N N . ILE A 1 108 ? -6.163 2.443 17.739 1.00 95.31 108 ILE A N 1
ATOM 842 C CA . ILE A 1 108 ? -5.832 3.857 17.502 1.00 95.31 108 ILE A CA 1
ATOM 843 C C . ILE A 1 108 ? -7.096 4.678 17.221 1.00 95.31 108 ILE A C 1
ATOM 845 O O . ILE A 1 108 ? -7.988 4.173 16.545 1.00 95.31 108 ILE A O 1
ATOM 849 N N . PRO A 1 109 ? -7.187 5.939 17.676 1.00 95.69 109 PRO A N 1
ATOM 850 C CA . PRO A 1 109 ? -8.254 6.847 17.256 1.00 95.69 109 PRO A CA 1
ATOM 851 C C . PRO A 1 109 ? -8.279 7.053 15.739 1.00 95.69 109 PRO A C 1
ATOM 853 O O . PRO A 1 109 ? -7.222 7.085 15.109 1.00 95.69 109 PRO A O 1
ATOM 856 N N . TYR A 1 110 ? -9.460 7.267 15.155 1.00 94.81 110 TYR A N 1
ATOM 857 C CA . TYR A 1 110 ? -9.609 7.549 13.717 1.00 94.81 110 TYR A CA 1
ATOM 858 C C . TYR A 1 110 ? -8.724 8.712 13.258 1.00 94.81 110 TYR A C 1
ATOM 860 O O . TYR A 1 110 ? -8.058 8.613 12.234 1.00 94.81 110 TYR A O 1
ATOM 868 N N . GLU A 1 111 ? -8.635 9.776 14.057 1.00 91.62 111 GLU A N 1
ATOM 869 C CA . GLU A 1 111 ? -7.788 10.952 13.802 1.00 91.62 111 GLU A CA 1
ATOM 870 C C . GLU A 1 111 ? -6.282 10.657 13.714 1.00 91.62 111 GLU A C 1
ATOM 872 O O . GLU A 1 111 ? -5.526 11.482 13.204 1.00 91.62 111 GLU A O 1
ATOM 877 N N . ARG A 1 112 ? -5.831 9.488 14.191 1.00 90.44 112 ARG A N 1
ATOM 878 C CA . ARG A 1 112 ? -4.428 9.063 14.102 1.00 90.44 112 ARG A CA 1
ATOM 879 C C . ARG A 1 112 ? -4.089 8.374 12.784 1.00 90.44 112 ARG A C 1
ATOM 881 O O . ARG A 1 112 ? -2.914 8.132 12.509 1.00 90.44 112 ARG A O 1
ATOM 888 N N . LEU A 1 113 ? -5.081 8.058 11.954 1.00 90.50 113 LEU A N 1
ATOM 889 C CA . LEU A 1 113 ? -4.838 7.459 10.648 1.00 90.50 113 LEU A CA 1
ATOM 890 C C . LEU A 1 113 ? -4.103 8.460 9.737 1.00 90.50 113 LEU A C 1
ATOM 892 O O . LEU A 1 113 ? -4.604 9.546 9.451 1.00 90.50 113 LEU A O 1
ATOM 896 N N . GLY A 1 114 ? -2.905 8.090 9.279 1.00 84.50 114 GLY A N 1
ATOM 897 C CA . GLY A 1 114 ? -2.038 8.961 8.476 1.00 84.50 114 GLY A CA 1
ATOM 898 C C . GLY A 1 114 ? -1.284 10.030 9.277 1.00 84.50 114 GLY A C 1
ATOM 899 O O . GLY A 1 114 ? -0.661 10.904 8.683 1.00 84.50 114 GLY A O 1
ATOM 900 N N . SER A 1 115 ? -1.308 9.973 10.614 1.00 81.88 115 SER A N 1
ATOM 901 C CA . SER A 1 115 ? -0.551 10.881 11.490 1.00 81.88 115 SER A CA 1
ATOM 902 C C . SER A 1 115 ? 0.764 10.265 12.002 1.00 81.88 115 SER A C 1
ATOM 904 O O . SER A 1 115 ? 1.229 10.627 13.088 1.00 81.88 115 SER A O 1
ATOM 906 N N . GLY A 1 116 ? 1.306 9.268 11.299 1.00 73.25 116 GLY A N 1
ATOM 907 C CA . GLY A 1 116 ? 2.552 8.595 11.666 1.00 73.25 116 GLY A CA 1
ATOM 908 C C . GLY A 1 116 ? 3.796 9.455 11.413 1.00 73.25 116 GLY A C 1
ATOM 909 O O . GLY A 1 116 ? 3.712 10.671 11.233 1.00 73.25 116 GLY A O 1
ATOM 910 N N . ALA A 1 117 ? 4.977 8.834 11.407 1.00 69.25 117 ALA A N 1
ATOM 911 C CA . ALA A 1 117 ? 6.249 9.540 11.230 1.00 69.25 117 ALA A CA 1
ATOM 912 C C . ALA A 1 117 ? 6.373 10.254 9.869 1.00 69.25 117 ALA A C 1
ATOM 914 O O . ALA A 1 117 ? 6.999 11.306 9.780 1.00 69.25 117 ALA A O 1
ATOM 915 N N . SER A 1 118 ? 5.776 9.684 8.825 1.00 68.06 118 SER A N 1
ATOM 916 C CA . SER A 1 118 ? 5.683 10.257 7.479 1.00 68.06 118 SER A CA 1
ATOM 917 C C . SER A 1 118 ? 4.589 11.315 7.350 1.00 68.06 118 SER A C 1
ATOM 919 O O . SER A 1 118 ? 4.583 12.051 6.369 1.00 68.06 118 SER A O 1
ATOM 921 N N . GLN A 1 119 ? 3.667 11.390 8.321 1.00 77.06 119 GLN A N 1
ATOM 922 C CA . GLN A 1 119 ? 2.450 12.204 8.244 1.00 77.06 119 GLN A CA 1
ATOM 923 C C . GLN A 1 119 ? 1.692 12.012 6.922 1.00 77.06 119 GLN A C 1
ATOM 925 O O . GLN A 1 119 ? 1.090 12.952 6.414 1.00 77.06 119 GLN A O 1
ATOM 930 N N . GLY A 1 120 ? 1.763 10.812 6.345 1.00 82.00 120 GLY A N 1
ATOM 931 C CA . GLY A 1 120 ? 1.155 10.472 5.073 1.00 82.00 120 GLY A CA 1
ATOM 932 C C . GLY A 1 120 ? 0.037 9.460 5.250 1.00 82.00 120 GLY A C 1
ATOM 933 O O . GLY A 1 120 ? 0.216 8.416 5.876 1.00 82.00 120 GLY A O 1
ATOM 934 N N . LEU A 1 121 ? -1.126 9.746 4.671 1.00 86.75 121 LEU A N 1
ATOM 935 C CA . LEU A 1 121 ? -2.221 8.784 4.623 1.00 86.75 121 LEU A CA 1
ATOM 936 C C . LEU A 1 121 ? -2.046 7.848 3.432 1.00 86.75 121 LEU A C 1
ATOM 938 O O . LEU A 1 121 ? -1.924 8.296 2.293 1.00 86.75 121 LEU A O 1
ATOM 942 N N . PHE A 1 122 ? -2.111 6.549 3.698 1.00 91.81 122 PHE A N 1
ATOM 943 C CA . PHE A 1 122 ? -2.291 5.545 2.665 1.00 91.81 122 PHE A CA 1
ATOM 944 C C . PHE A 1 122 ? -3.087 4.364 3.195 1.00 91.81 122 PHE A C 1
ATOM 946 O O . PHE A 1 122 ? -2.750 3.788 4.231 1.00 91.81 122 PHE A O 1
ATOM 953 N N . VAL A 1 123 ? -4.120 3.998 2.447 1.00 94.81 123 VAL A N 1
ATOM 954 C CA . VAL A 1 123 ? -5.015 2.879 2.726 1.00 94.81 123 VAL A CA 1
ATOM 955 C C . VAL A 1 123 ? -5.194 2.082 1.441 1.00 94.81 123 VAL A C 1
ATOM 957 O O . VAL A 1 123 ? -5.408 2.664 0.381 1.00 94.81 123 VAL A O 1
ATOM 960 N N . LEU A 1 124 ? -5.110 0.757 1.525 1.00 96.19 124 LEU A N 1
ATOM 961 C CA . LEU A 1 124 ? -5.189 -0.173 0.403 1.00 96.19 124 LEU A CA 1
ATOM 962 C C . LEU A 1 124 ? -6.090 -1.354 0.774 1.00 96.19 124 LEU A C 1
ATOM 964 O O . LEU A 1 124 ? -5.782 -2.121 1.684 1.00 96.19 124 LEU A O 1
ATOM 968 N N . SER A 1 125 ? -7.166 -1.558 0.019 1.00 97.06 125 SER A N 1
ATOM 969 C CA . SER A 1 125 ? -7.961 -2.788 0.078 1.00 97.06 125 SER A CA 1
ATOM 970 C C . SER A 1 125 ? -7.741 -3.624 -1.172 1.00 97.06 125 SER A C 1
ATOM 972 O O . SER A 1 125 ? -7.611 -3.083 -2.273 1.00 97.06 125 SER A O 1
ATOM 974 N N . LEU A 1 126 ? -7.759 -4.945 -1.014 1.00 95.94 126 LEU A N 1
ATOM 975 C CA . LEU A 1 126 ? -7.599 -5.897 -2.108 1.00 95.94 126 LEU A CA 1
ATOM 976 C C . LEU A 1 126 ? -8.922 -6.595 -2.418 1.00 95.94 126 LEU A C 1
ATOM 978 O O . LEU A 1 126 ? -9.765 -6.801 -1.546 1.00 95.94 126 LEU A O 1
ATOM 982 N N . SER A 1 127 ? -9.109 -6.971 -3.674 1.00 94.50 127 SER A N 1
ATOM 983 C CA . SER A 1 127 ? -10.234 -7.787 -4.125 1.00 94.50 127 SER A CA 1
ATOM 984 C C . SER A 1 127 ? -9.788 -8.712 -5.248 1.00 94.50 127 SER A C 1
ATOM 986 O O . SER A 1 127 ? -8.774 -8.470 -5.901 1.00 94.50 127 SER A O 1
ATOM 988 N N . SER A 1 128 ? -10.526 -9.800 -5.467 1.00 91.69 128 SER A N 1
ATOM 989 C CA . SER A 1 128 ? -10.290 -10.635 -6.645 1.00 91.69 128 SER A CA 1
ATOM 990 C C . SER A 1 128 ? -10.673 -9.851 -7.901 1.00 91.69 128 SER A C 1
ATOM 992 O O . SER A 1 128 ? -11.703 -9.176 -7.920 1.00 91.69 128 SER A O 1
ATOM 994 N N . ALA A 1 129 ? -9.855 -9.937 -8.949 1.00 85.00 129 ALA A N 1
ATOM 995 C CA . ALA A 1 129 ? -10.192 -9.401 -10.267 1.00 85.00 129 ALA A CA 1
ATOM 996 C C . ALA A 1 129 ? -11.097 -10.352 -11.082 1.00 85.00 129 ALA A C 1
ATOM 998 O O . ALA A 1 129 ? -11.421 -10.046 -12.227 1.00 85.00 129 ALA A O 1
ATOM 999 N N . GLY A 1 130 ? -11.515 -11.483 -10.499 1.00 81.50 130 GLY A N 1
ATOM 1000 C CA . GLY A 1 130 ? -12.347 -12.498 -11.144 1.00 81.50 130 GLY A CA 1
ATOM 1001 C C . GLY A 1 130 ? -11.498 -13.608 -11.754 1.00 81.50 130 GLY A C 1
ATOM 1002 O O . GLY A 1 130 ? -11.337 -14.661 -11.140 1.00 81.50 130 GLY A O 1
ATOM 1003 N N . ASP A 1 131 ? -10.933 -13.350 -12.932 1.00 82.94 131 ASP A N 1
ATOM 1004 C CA . ASP A 1 131 ? -10.192 -14.354 -13.697 1.00 82.94 131 ASP A CA 1
ATOM 1005 C C . ASP A 1 131 ? -8.710 -14.413 -13.322 1.00 82.94 131 ASP A C 1
ATOM 1007 O O . ASP A 1 131 ? -8.043 -13.396 -13.097 1.00 82.94 131 ASP A O 1
ATOM 1011 N N . GLN A 1 132 ? -8.162 -15.629 -13.320 1.00 86.25 132 GLN A N 1
ATOM 1012 C CA . GLN A 1 132 ? -6.733 -15.829 -13.142 1.00 86.25 132 GLN A CA 1
ATOM 1013 C C . GLN A 1 132 ? -5.978 -15.363 -14.402 1.00 86.25 132 GLN A C 1
ATOM 1015 O O . GLN A 1 132 ? -6.286 -15.825 -15.503 1.00 86.25 132 GLN A O 1
ATOM 1020 N N . PRO A 1 133 ? -4.974 -14.475 -14.278 1.00 90.44 133 PRO A N 1
ATOM 1021 C CA . PRO A 1 133 ? -4.232 -13.998 -15.437 1.00 90.44 133 PRO A CA 1
ATOM 1022 C C . PRO A 1 133 ? -3.444 -15.118 -16.117 1.00 90.44 133 PRO A C 1
ATOM 1024 O O . PRO A 1 133 ? -2.835 -15.958 -15.452 1.00 90.44 133 PRO A O 1
ATOM 1027 N N . ASP A 1 134 ? -3.364 -15.064 -17.447 1.00 94.88 134 ASP A N 1
ATOM 1028 C CA . ASP A 1 134 ? -2.421 -15.886 -18.203 1.00 94.88 134 ASP A CA 1
ATOM 1029 C C . ASP A 1 134 ? -0.986 -15.621 -17.720 1.00 94.88 134 ASP A C 1
ATOM 1031 O O . ASP A 1 134 ? -0.508 -14.481 -17.730 1.00 94.88 134 ASP A O 1
ATOM 1035 N N . TYR A 1 135 ? -0.285 -16.677 -17.304 1.00 95.00 135 TYR A N 1
ATOM 1036 C CA . TYR A 1 135 ? 1.039 -16.558 -16.692 1.00 95.00 135 TYR A CA 1
ATOM 1037 C C . TYR A 1 135 ? 2.058 -15.909 -17.636 1.00 95.00 135 TYR A C 1
ATOM 1039 O O . TYR A 1 135 ? 2.840 -15.050 -17.221 1.00 95.00 135 TYR A O 1
ATOM 1047 N N . ARG A 1 136 ? 2.035 -16.267 -18.926 1.00 96.69 136 ARG A N 1
ATOM 1048 C CA . ARG A 1 136 ? 2.959 -15.700 -19.918 1.00 96.69 136 ARG A CA 1
ATOM 1049 C C . ARG A 1 136 ? 2.710 -14.204 -20.095 1.00 96.69 136 ARG A C 1
ATOM 1051 O O . ARG A 1 136 ? 3.662 -13.424 -20.187 1.00 96.69 136 ARG A O 1
ATOM 1058 N N . MET A 1 137 ? 1.446 -13.794 -20.101 1.00 96.00 137 MET A N 1
ATOM 1059 C CA . MET A 1 137 ? 1.048 -12.394 -20.130 1.00 96.00 137 MET A CA 1
ATOM 1060 C C . MET A 1 137 ? 1.458 -11.658 -18.850 1.00 96.00 137 MET A C 1
ATOM 1062 O O . MET A 1 137 ? 1.989 -10.553 -18.942 1.00 96.00 137 MET A O 1
ATOM 1066 N N . ALA A 1 138 ? 1.271 -12.261 -17.674 1.00 96.06 138 ALA A N 1
ATOM 1067 C CA . ALA A 1 138 ? 1.679 -11.684 -16.394 1.00 96.06 138 ALA A CA 1
ATOM 1068 C C . ALA A 1 138 ? 3.195 -11.435 -16.334 1.00 96.06 138 ALA A C 1
ATOM 1070 O O . ALA A 1 138 ? 3.625 -10.343 -15.970 1.00 96.06 138 ALA A O 1
ATOM 1071 N N . VAL A 1 139 ? 4.012 -12.402 -16.774 1.00 96.94 139 VAL A N 1
ATOM 1072 C CA . VAL A 1 139 ? 5.474 -12.238 -16.876 1.00 96.94 139 VAL A CA 1
ATOM 1073 C C . VAL A 1 139 ? 5.830 -11.112 -17.845 1.00 96.94 139 VAL A C 1
ATOM 1075 O O . VAL A 1 139 ? 6.644 -10.249 -17.516 1.00 96.94 139 VAL A O 1
ATOM 1078 N N . LYS A 1 140 ? 5.202 -11.073 -19.028 1.00 97.50 140 LYS A N 1
ATOM 1079 C CA . LYS A 1 140 ? 5.435 -10.006 -20.011 1.00 97.50 140 LYS A CA 1
ATOM 1080 C C . LYS A 1 140 ? 5.124 -8.626 -19.424 1.00 97.50 140 LYS A C 1
ATOM 1082 O O . LYS A 1 140 ? 5.941 -7.720 -19.574 1.00 97.50 140 LYS A O 1
ATOM 1087 N N . LYS A 1 141 ? 3.985 -8.469 -18.744 1.00 96.81 141 LYS A N 1
ATOM 1088 C CA . LYS A 1 141 ? 3.590 -7.214 -18.088 1.00 96.81 141 LYS A CA 1
ATOM 1089 C C . LYS A 1 141 ? 4.563 -6.825 -16.974 1.00 96.81 141 LYS A C 1
ATOM 1091 O O . LYS A 1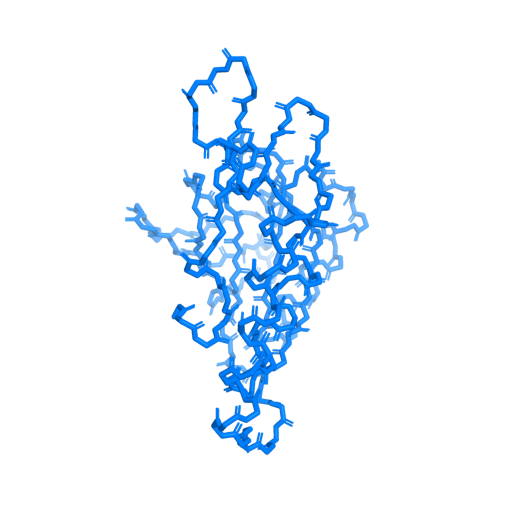 141 ? 5.013 -5.686 -16.942 1.00 96.81 141 LYS A O 1
ATOM 1096 N N . ALA A 1 142 ? 4.975 -7.769 -16.129 1.00 97.06 142 ALA A N 1
ATOM 1097 C CA . ALA A 1 142 ? 5.964 -7.515 -15.081 1.00 97.06 142 ALA A CA 1
ATOM 1098 C C . ALA A 1 142 ? 7.310 -7.024 -15.650 1.00 97.06 142 ALA A C 1
ATOM 1100 O O . ALA A 1 142 ? 7.891 -6.070 -15.136 1.00 97.06 142 ALA A O 1
ATOM 1101 N N . LEU A 1 143 ? 7.783 -7.618 -16.753 1.00 96.56 143 LEU A N 1
ATOM 1102 C CA . LEU A 1 143 ? 8.994 -7.161 -17.445 1.00 96.56 143 LEU A CA 1
ATOM 1103 C C . LEU A 1 143 ? 8.809 -5.783 -18.092 1.00 96.56 143 LEU A C 1
ATOM 1105 O O . LEU A 1 143 ? 9.730 -4.971 -18.074 1.00 96.56 143 LEU A O 1
ATOM 1109 N N . GLN A 1 144 ? 7.625 -5.484 -18.631 1.00 96.56 144 GLN A N 1
ATOM 1110 C CA . GLN A 1 144 ? 7.312 -4.147 -19.144 1.00 96.56 144 GLN A CA 1
ATOM 1111 C C . GLN A 1 144 ? 7.346 -3.094 -18.030 1.00 96.56 144 GLN A C 1
ATOM 1113 O O . GLN A 1 144 ? 7.909 -2.020 -18.243 1.00 96.56 144 GLN A O 1
ATOM 1118 N N . MET A 1 145 ? 6.817 -3.412 -16.844 1.00 96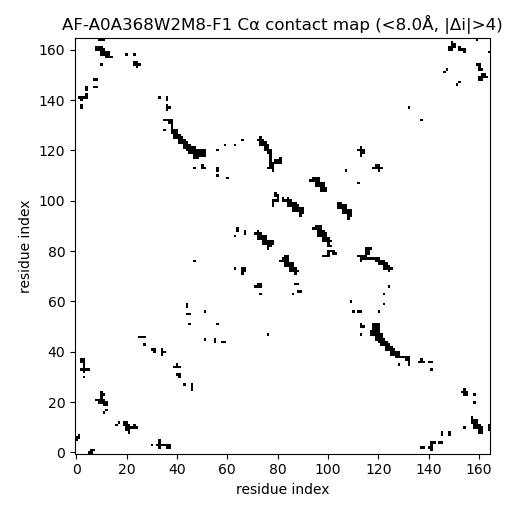.62 145 MET A N 1
ATOM 1119 C CA . MET A 1 145 ? 6.936 -2.554 -15.661 1.00 96.62 145 MET A CA 1
ATOM 1120 C C . MET A 1 145 ? 8.406 -2.334 -15.285 1.00 96.62 145 MET A C 1
ATOM 1122 O O . MET A 1 145 ? 8.802 -1.194 -15.060 1.00 96.62 145 MET A O 1
ATOM 1126 N N . ALA A 1 146 ? 9.229 -3.389 -15.288 1.00 95.75 146 ALA A N 1
ATOM 1127 C CA . ALA A 1 146 ? 10.657 -3.299 -14.973 1.00 95.75 146 ALA A CA 1
ATOM 1128 C C . ALA A 1 146 ? 11.431 -2.424 -15.975 1.00 95.75 146 ALA A C 1
ATOM 1130 O O . ALA A 1 146 ? 12.168 -1.527 -15.576 1.00 95.75 146 ALA A O 1
ATOM 1131 N N . VAL A 1 147 ? 11.225 -2.619 -17.283 1.00 96.38 147 VAL A N 1
ATOM 1132 C CA . VAL A 1 147 ? 11.862 -1.799 -18.330 1.00 96.38 147 VAL A CA 1
ATOM 1133 C C . VAL A 1 147 ? 11.401 -0.344 -18.245 1.00 96.38 147 VAL A C 1
ATOM 1135 O O . VAL A 1 147 ? 12.200 0.575 -18.424 1.00 96.38 147 VAL A O 1
ATOM 1138 N N . ARG A 1 148 ? 10.116 -0.107 -17.956 1.00 95.69 148 ARG A N 1
ATOM 1139 C CA . ARG A 1 148 ? 9.597 1.249 -17.758 1.00 95.69 148 ARG A CA 1
ATOM 1140 C C . ARG A 1 148 ? 10.246 1.907 -16.545 1.00 95.69 148 ARG A C 1
ATOM 1142 O O . ARG A 1 148 ? 10.699 3.037 -16.680 1.00 95.69 148 ARG A O 1
ATOM 1149 N N . HIS A 1 149 ? 10.344 1.199 -15.423 1.00 95.62 149 HIS A N 1
ATOM 1150 C CA . HIS A 1 149 ? 11.033 1.679 -14.227 1.00 95.62 149 HIS A CA 1
ATOM 1151 C C . HIS A 1 149 ? 12.508 2.003 -14.503 1.00 95.62 149 HIS A C 1
ATOM 1153 O O . HIS A 1 149 ? 12.982 3.062 -14.115 1.00 95.62 149 HIS A O 1
ATOM 1159 N N . ALA A 1 150 ? 13.208 1.150 -15.256 1.00 95.69 150 ALA A N 1
ATOM 1160 C CA . ALA A 1 150 ? 14.623 1.335 -15.564 1.00 95.69 150 ALA A CA 1
ATOM 1161 C C . ALA A 1 150 ? 14.930 2.613 -16.367 1.00 95.69 150 ALA A C 1
ATOM 1163 O O . ALA A 1 150 ? 15.995 3.192 -16.167 1.00 95.69 150 ALA A O 1
ATOM 1164 N N . PHE A 1 151 ? 14.037 3.038 -17.273 1.00 94.62 151 PHE A N 1
ATOM 1165 C CA . PHE A 1 151 ? 14.375 4.054 -18.286 1.00 94.62 151 PHE A CA 1
ATOM 1166 C C . PHE A 1 151 ? 13.389 5.217 -18.446 1.00 94.62 151 PHE A C 1
ATOM 1168 O O . PHE A 1 151 ? 13.730 6.206 -19.090 1.00 94.62 151 PHE A O 1
ATOM 1175 N N . ARG A 1 152 ? 12.134 5.081 -18.008 1.00 86.62 152 ARG A N 1
ATOM 1176 C CA . ARG A 1 152 ? 11.036 5.976 -18.437 1.00 86.62 152 ARG A CA 1
ATOM 1177 C C . ARG A 1 152 ? 10.121 6.435 -17.311 1.00 86.62 152 ARG A C 1
ATOM 1179 O O . ARG A 1 152 ? 9.191 7.200 -17.569 1.00 86.62 152 ARG A O 1
ATOM 1186 N N . GLU A 1 153 ? 10.306 5.922 -16.104 1.00 91.50 153 GLU A N 1
ATOM 1187 C CA . GLU A 1 153 ? 9.420 6.233 -14.995 1.00 91.50 153 GLU A CA 1
ATOM 1188 C C . GLU A 1 153 ? 9.806 7.561 -14.348 1.00 91.50 153 GLU A C 1
ATOM 1190 O O . GLU A 1 153 ? 10.977 7.913 -14.243 1.00 91.50 153 GLU A O 1
ATOM 1195 N N . ARG A 1 154 ? 8.788 8.332 -13.965 1.00 87.69 154 ARG A N 1
ATOM 1196 C CA . ARG A 1 154 ? 8.980 9.578 -13.228 1.00 87.69 154 ARG A CA 1
ATOM 1197 C C . ARG A 1 154 ? 9.056 9.265 -11.742 1.00 87.69 154 ARG A C 1
ATOM 1199 O O . ARG A 1 154 ? 8.320 8.409 -11.254 1.00 87.69 154 ARG A O 1
ATOM 1206 N N . THR A 1 155 ? 9.876 10.027 -11.036 1.00 88.62 155 THR A N 1
ATOM 1207 C CA . THR A 1 155 ? 9.948 10.024 -9.575 1.00 88.62 155 THR A CA 1
ATOM 1208 C C . THR A 1 155 ? 9.778 11.450 -9.038 1.00 88.62 155 THR A C 1
ATOM 1210 O O . THR A 1 155 ? 9.517 12.383 -9.804 1.00 88.62 155 THR A O 1
ATOM 1213 N N . PHE A 1 156 ? 9.851 11.608 -7.722 1.00 88.88 156 PHE A N 1
ATOM 1214 C CA . PHE A 1 156 ? 9.722 12.887 -7.033 1.00 88.88 156 PHE A CA 1
ATOM 1215 C C . PHE A 1 156 ? 11.005 13.725 -7.143 1.00 88.88 156 PHE A C 1
ATOM 1217 O O . PHE A 1 156 ? 12.090 13.204 -7.390 1.00 88.88 156 PHE A O 1
ATOM 1224 N N . VAL A 1 157 ? 10.884 15.042 -6.954 1.00 89.81 157 VAL A N 1
ATOM 1225 C CA . VAL A 1 157 ? 12.042 15.953 -6.916 1.00 89.81 157 VAL A CA 1
ATOM 1226 C C . VAL A 1 157 ? 12.995 15.524 -5.795 1.00 89.81 157 VAL A C 1
ATOM 1228 O O . VAL A 1 157 ? 12.538 15.224 -4.696 1.00 89.81 157 VAL A O 1
ATOM 1231 N N . GLY A 1 158 ? 14.301 15.493 -6.078 1.00 91.81 158 GLY A N 1
ATOM 1232 C CA . GLY A 1 158 ? 15.325 15.009 -5.140 1.00 91.81 158 GLY A CA 1
ATOM 1233 C C . GLY A 1 158 ? 15.503 13.488 -5.130 1.00 91.81 158 GLY A C 1
ATOM 1234 O O . GLY A 1 158 ? 16.269 12.967 -4.326 1.00 91.81 158 GLY A O 1
ATOM 1235 N N . TYR A 1 159 ? 14.816 12.767 -6.021 1.00 93.12 159 TYR A N 1
ATOM 1236 C CA . TYR A 1 159 ? 14.956 11.324 -6.176 1.00 93.12 159 TYR A CA 1
ATOM 1237 C C . TYR A 1 159 ? 15.337 10.964 -7.611 1.00 93.12 159 TYR A C 1
ATOM 1239 O O . TYR A 1 159 ? 14.997 11.659 -8.570 1.00 93.12 159 TYR A O 1
ATOM 1247 N N . THR A 1 160 ? 16.013 9.831 -7.756 1.00 93.75 160 THR A N 1
ATOM 1248 C CA . THR A 1 160 ? 16.286 9.175 -9.039 1.00 93.75 160 THR A CA 1
ATOM 1249 C C . THR A 1 160 ? 15.873 7.705 -8.946 1.00 93.75 160 THR A C 1
ATOM 1251 O O . THR A 1 160 ? 15.787 7.141 -7.853 1.00 93.75 160 THR A O 1
ATOM 1254 N N . CYS A 1 161 ? 15.538 7.086 -10.076 1.00 94.44 161 CYS A N 1
ATOM 1255 C CA . CYS A 1 161 ? 15.022 5.721 -10.114 1.00 94.44 161 CYS A CA 1
ATOM 1256 C C . CYS A 1 161 ? 15.568 4.917 -11.294 1.00 94.44 161 CYS A C 1
ATOM 1258 O O . CYS A 1 161 ? 16.012 5.476 -12.301 1.00 94.44 161 CYS A O 1
ATOM 1260 N N . GLY A 1 162 ? 15.472 3.591 -11.198 1.00 93.44 162 GLY A N 1
ATOM 1261 C CA . GLY A 1 162 ? 15.891 2.696 -12.268 1.00 93.44 162 GLY A CA 1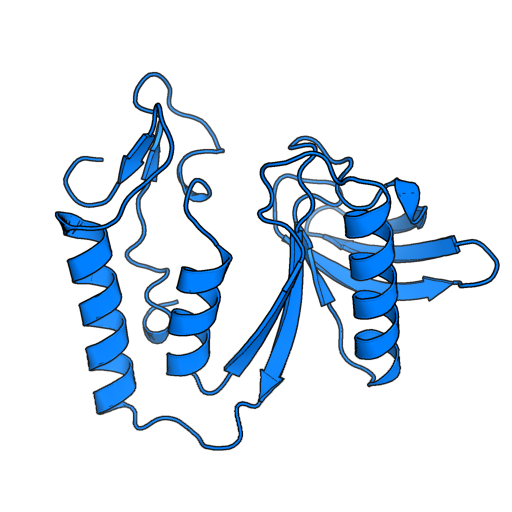
ATOM 1262 C C . GLY A 1 162 ? 17.410 2.651 -12.418 1.00 93.44 162 GLY A C 1
ATOM 1263 O O . GLY A 1 162 ? 18.125 2.527 -11.432 1.00 93.44 162 GLY A O 1
ATOM 1264 N N . ILE A 1 163 ? 17.914 2.729 -13.654 1.00 93.94 163 ILE A N 1
ATOM 1265 C CA . ILE A 1 163 ? 19.365 2.656 -13.919 1.00 93.94 163 ILE A CA 1
ATOM 1266 C C . ILE A 1 163 ? 20.114 3.949 -13.563 1.00 93.94 163 ILE A C 1
ATOM 1268 O O . ILE A 1 163 ? 21.338 3.965 -13.527 1.00 93.94 163 ILE A O 1
ATOM 1272 N N . ALA A 1 164 ? 19.379 5.041 -13.356 1.00 88.50 164 ALA A N 1
ATOM 1273 C CA . ALA A 1 164 ? 19.939 6.321 -12.944 1.00 88.50 164 ALA A CA 1
ATOM 1274 C C . ALA A 1 164 ? 20.046 6.454 -11.414 1.00 88.50 164 ALA A C 1
ATOM 1276 O O . ALA A 1 164 ? 20.443 7.520 -10.943 1.00 88.50 164 ALA A O 1
ATOM 1277 N N . ALA A 1 165 ? 19.621 5.429 -10.667 1.00 84.88 165 ALA A N 1
ATOM 1278 C CA . ALA A 1 165 ? 19.738 5.342 -9.215 1.00 84.88 165 ALA A CA 1
ATOM 1279 C C . ALA A 1 165 ? 21.100 4.818 -8.757 1.00 84.88 165 ALA A C 1
ATOM 1281 O O . ALA A 1 165 ? 21.734 4.056 -9.521 1.00 84.88 165 ALA A O 1
#

Nearest PDB structures (foldseek):
  7og8-assembly1_A  TM=4.343E-01  e=1.314E-01  Neisseria meningitidis FAM18
  4nl3-assembly1_D  TM=4.222E-01  e=1.681E-01  Listeria monocytogenes
  7ogw-assembly1_A  TM=4.266E-01  e=2.748E-01  Neisseria meningitidis
  6gwk-assembly3_O  TM=4.371E-01  e=3.305E-01  Caulobacter vibrioides CB15
  4y91-assembly1_F  TM=5.157E-01  e=6.497E-01  Thermotoga maritima MSB8

Foldseek 3Di:
DQLLLLVLKFKQQQPDGDDCGSLFAQCVVSNQLSQVLFQKHKDKQWRLQDQDDPVSLVVQVVVQVVQLVVVFWKWWAALADRGIWIFNDADPVQQWTFIDDPPDTDIDHSNCACVHPSSTTMMMDMDGNPDGDDNVVSNVSSVVSSVCQQPPGDGDPSMDIHVRD

Organism: NCBI:txid630520

pLDDT: mean 91.48, std 6.17, range [68.06, 97.94]

Mean predicted aligned error: 4.35 Å

Solvent-accessible surface area (backbone atoms only — not comparable to full-atom values): 8931 Å² total; per-residue (Å²): 89,68,46,36,23,59,71,59,68,46,29,34,42,74,88,52,95,64,84,58,20,77,65,56,50,71,49,67,70,51,51,45,57,16,36,43,33,73,21,28,39,68,51,74,39,71,72,43,71,50,66,60,50,74,67,56,45,50,54,45,50,54,51,49,51,56,41,39,73,72,74,40,62,30,39,30,38,20,77,92,48,99,46,71,27,37,38,69,47,71,40,80,89,81,39,27,36,33,34,38,43,96,86,51,73,51,74,40,51,59,85,53,64,16,60,28,95,68,27,9,20,28,38,41,36,77,43,77,56,80,60,79,52,58,64,72,57,16,50,52,50,16,50,51,48,30,54,37,38,38,78,71,58,78,61,52,93,67,44,33,43,30,73,73,79

Radius of gyration: 16.76 Å; Cα contacts (8 Å, |Δi|>4): 327; chains: 1; bounding box: 40×33×41 Å